Protein AF-A0A377CAT9-F1 (afdb_monomer_lite)

pLDDT: mean 72.56, std 25.74, range [23.56, 96.69]

Organism: Escherichia coli (NCBI:txid562)

Structure (mmCIF, N/CA/C/O backbone):
data_AF-A0A377CAT9-F1
#
_entry.id   AF-A0A377CAT9-F1
#
loop_
_atom_site.group_PDB
_atom_site.id
_atom_site.type_symbol
_atom_site.label_atom_id
_atom_site.label_alt_id
_atom_site.label_comp_id
_atom_site.label_asym_id
_atom_site.label_entity_id
_atom_site.label_seq_id
_atom_site.pdbx_PDB_ins_code
_atom_site.Cartn_x
_atom_site.Cartn_y
_atom_site.Cartn_z
_atom_site.occupancy
_atom_site.B_iso_or_equiv
_atom_site.auth_seq_id
_atom_site.auth_comp_id
_atom_site.auth_asym_id
_atom_site.auth_atom_id
_atom_site.pdbx_PDB_model_num
ATOM 1 N N . MET A 1 1 ? -10.302 -25.899 15.066 1.00 51.72 1 MET A N 1
ATOM 2 C CA . MET A 1 1 ? -10.196 -27.181 15.803 1.00 51.72 1 MET A CA 1
ATOM 3 C C . MET A 1 1 ? -9.240 -26.987 16.969 1.00 51.72 1 MET A C 1
ATOM 5 O O . MET A 1 1 ? -8.232 -26.316 16.781 1.00 51.72 1 MET A O 1
ATOM 9 N N . LYS A 1 2 ? -9.559 -27.500 18.160 1.00 57.03 2 LYS A N 1
ATOM 10 C CA . LYS A 1 2 ? -8.671 -27.422 19.328 1.00 57.03 2 LYS A CA 1
ATOM 11 C C . LYS A 1 2 ? -7.861 -28.719 19.405 1.00 57.03 2 LYS A C 1
ATOM 13 O O . LYS A 1 2 ? -8.464 -29.777 19.543 1.00 57.03 2 LYS A O 1
ATOM 18 N N . ILE A 1 3 ? -6.540 -28.640 19.261 1.00 70.81 3 ILE A N 1
ATOM 19 C CA . ILE A 1 3 ? -5.621 -29.787 19.379 1.00 70.81 3 ILE A CA 1
ATOM 20 C C . ILE A 1 3 ? -4.714 -29.491 20.569 1.00 70.81 3 ILE A C 1
ATOM 22 O O . ILE A 1 3 ? -4.138 -28.410 20.616 1.00 70.81 3 ILE A O 1
ATOM 26 N N . GLU A 1 4 ? -4.648 -30.400 21.544 1.00 76.62 4 GLU A N 1
ATOM 27 C CA . GLU A 1 4 ? -3.774 -30.274 22.730 1.00 76.62 4 GLU A CA 1
ATOM 28 C C . GLU A 1 4 ? -3.918 -28.952 23.507 1.00 76.62 4 GLU A C 1
ATOM 30 O O . GLU A 1 4 ? -2.964 -28.413 24.050 1.00 76.62 4 GLU A O 1
ATOM 35 N N . GLY A 1 5 ? -5.130 -28.398 23.581 1.00 74.62 5 GLY A N 1
ATOM 36 C CA . GLY A 1 5 ? -5.354 -27.149 24.314 1.00 74.62 5 GLY A CA 1
ATOM 37 C C . GLY A 1 5 ? -5.240 -25.882 23.465 1.00 74.62 5 GLY A C 1
ATOM 38 O O . GLY A 1 5 ? -5.776 -24.853 23.879 1.00 74.62 5 GLY A O 1
ATOM 39 N N . GLU A 1 6 ? -4.676 -25.957 22.258 1.00 50.25 6 GLU A N 1
ATOM 40 C CA . GLU A 1 6 ? -4.475 -24.798 21.389 1.00 50.25 6 GLU A CA 1
ATOM 41 C C . GLU A 1 6 ? -5.538 -24.674 20.296 1.00 50.25 6 GLU A C 1
ATOM 43 O O . GLU A 1 6 ? -5.906 -25.635 19.613 1.00 50.25 6 GLU A O 1
ATOM 48 N N . TRP A 1 7 ? -6.039 -23.453 20.121 1.00 65.00 7 TRP A N 1
ATOM 49 C CA . TRP A 1 7 ? -6.976 -23.120 19.057 1.00 65.00 7 TRP A CA 1
ATOM 50 C C . TRP A 1 7 ? -6.238 -22.990 17.726 1.00 65.00 7 TRP A C 1
ATOM 52 O O . TRP A 1 7 ? -5.450 -22.069 17.540 1.00 65.00 7 TRP A O 1
ATOM 62 N N . ARG A 1 8 ? -6.550 -23.873 16.772 1.00 51.50 8 ARG A N 1
ATOM 63 C CA . ARG A 1 8 ? -6.084 -23.764 15.385 1.00 51.50 8 ARG A CA 1
ATOM 64 C C . ARG A 1 8 ? -7.233 -23.326 14.480 1.00 51.50 8 ARG A C 1
ATOM 66 O O . ARG A 1 8 ? -8.283 -23.985 14.441 1.00 51.50 8 ARG A O 1
ATOM 73 N N . ALA A 1 9 ? -7.031 -22.227 13.760 1.00 56.44 9 ALA A N 1
ATOM 74 C CA . ALA A 1 9 ? -7.893 -21.770 12.675 1.00 56.44 9 ALA A CA 1
ATOM 75 C C . ALA A 1 9 ? -7.150 -21.950 11.344 1.00 56.44 9 ALA A C 1
ATOM 77 O O . ALA A 1 9 ? -5.961 -21.654 11.263 1.00 56.44 9 ALA A O 1
ATOM 78 N N . LEU A 1 10 ? -7.845 -22.446 10.320 1.00 45.12 10 LEU A N 1
ATOM 79 C CA . LEU A 1 10 ? -7.339 -22.505 8.951 1.00 45.12 10 LEU A CA 1
ATOM 80 C C . LEU A 1 10 ? -7.986 -21.351 8.181 1.00 45.12 10 LEU A C 1
ATOM 82 O O . LEU A 1 10 ? -9.211 -21.307 8.066 1.00 45.12 10 LEU A O 1
ATOM 86 N N . LEU A 1 11 ? -7.181 -20.406 7.698 1.00 53.22 11 LEU A N 1
ATOM 87 C CA . LEU A 1 11 ? -7.641 -19.373 6.776 1.00 53.22 11 LEU A CA 1
ATOM 88 C C . LEU A 1 11 ? -7.497 -19.925 5.356 1.00 53.22 11 LEU A C 1
ATOM 90 O O . LEU A 1 11 ? -6.383 -20.076 4.868 1.00 53.22 11 LEU A O 1
ATOM 94 N N . VAL A 1 12 ? -8.618 -20.254 4.717 1.00 46.88 12 VAL A N 1
ATOM 95 C CA . VAL A 1 12 ? -8.655 -20.647 3.303 1.00 46.88 12 VAL A CA 1
ATOM 96 C C . VAL A 1 12 ? -9.006 -19.397 2.506 1.00 46.88 12 VAL A C 1
ATOM 98 O O . VAL A 1 12 ? -10.125 -18.895 2.611 1.00 46.88 12 VAL A O 1
ATOM 101 N N . THR A 1 13 ? -8.042 -18.847 1.775 1.00 54.47 13 THR A N 1
ATOM 102 C CA . THR A 1 13 ? -8.283 -17.762 0.818 1.00 54.47 13 THR A CA 1
ATOM 103 C C . THR A 1 13 ? -8.513 -18.349 -0.568 1.00 54.47 13 THR A C 1
ATOM 105 O O . THR A 1 13 ? -7.970 -19.403 -0.893 1.00 54.47 13 THR A O 1
ATOM 108 N N . GLU A 1 14 ? -9.323 -17.668 -1.376 1.00 58.84 14 GLU A N 1
ATOM 109 C CA . GLU A 1 14 ? -9.390 -17.907 -2.821 1.00 58.84 14 GLU A CA 1
ATOM 110 C C . GLU A 1 14 ? -7.978 -17.847 -3.429 1.00 58.84 14 GLU A C 1
ATOM 112 O O . GLU A 1 14 ? -7.111 -17.136 -2.904 1.00 58.84 14 GLU A O 1
ATOM 117 N N . ASP A 1 15 ? -7.735 -18.635 -4.481 1.00 61.75 15 ASP A N 1
ATOM 118 C CA . ASP A 1 15 ? -6.426 -18.728 -5.126 1.00 61.75 15 ASP A CA 1
ATOM 119 C C . ASP A 1 15 ? -5.957 -17.332 -5.557 1.00 61.75 15 ASP A C 1
ATOM 121 O O . ASP A 1 15 ? -6.621 -16.640 -6.329 1.00 61.75 15 ASP A O 1
ATOM 125 N N . MET A 1 16 ? -4.805 -16.902 -5.043 1.00 73.38 16 MET A N 1
ATOM 126 C CA . MET A 1 16 ? -4.195 -15.607 -5.357 1.00 73.38 16 MET A CA 1
ATOM 127 C C . MET A 1 16 ? -3.481 -15.636 -6.716 1.00 73.38 16 MET A C 1
ATOM 129 O O . MET A 1 16 ? -2.450 -14.987 -6.906 1.00 73.38 16 MET A O 1
ATOM 133 N N . ALA A 1 17 ? -4.016 -16.397 -7.669 1.00 79.56 17 ALA A N 1
ATOM 134 C CA . ALA A 1 17 ? -3.437 -16.579 -8.984 1.00 79.56 17 ALA A CA 1
ATOM 135 C C . ALA A 1 17 ? -3.229 -15.224 -9.683 1.00 79.56 17 ALA A C 1
ATOM 137 O O . ALA A 1 17 ? -4.158 -14.432 -9.879 1.00 79.56 17 ALA A O 1
ATOM 138 N N . GLY A 1 18 ? -1.977 -14.961 -10.059 1.00 85.50 18 GLY A N 1
ATOM 139 C CA . GLY A 1 18 ? -1.565 -13.732 -10.741 1.00 85.50 18 GLY A CA 1
ATOM 140 C C . GLY A 1 18 ? -1.283 -12.537 -9.825 1.00 85.50 18 GLY A C 1
ATOM 141 O O . GLY A 1 18 ? -0.941 -11.469 -10.331 1.00 85.50 18 GLY A O 1
ATOM 142 N N . PHE A 1 19 ? -1.395 -12.680 -8.500 1.00 92.88 19 PHE A N 1
ATOM 143 C CA . PHE A 1 19 ? -0.893 -11.670 -7.569 1.00 92.88 19 PHE A CA 1
ATOM 144 C C . PHE A 1 19 ? 0.585 -11.907 -7.258 1.00 92.88 19 PHE A C 1
ATOM 146 O O . PHE A 1 19 ? 0.999 -13.018 -6.937 1.00 92.88 19 PHE A O 1
ATOM 153 N N . ILE A 1 20 ? 1.363 -10.830 -7.265 1.00 93.94 20 ILE A N 1
ATOM 154 C CA . ILE A 1 20 ? 2.737 -10.802 -6.754 1.00 93.94 20 ILE A CA 1
ATOM 155 C C . ILE A 1 20 ? 2.860 -9.726 -5.682 1.00 93.94 20 ILE A C 1
ATOM 157 O O . ILE A 1 20 ? 2.029 -8.813 -5.610 1.00 93.94 20 ILE A O 1
ATOM 161 N N . SER A 1 21 ? 3.882 -9.815 -4.831 1.00 93.81 21 SER A N 1
ATOM 162 C CA . SER A 1 21 ? 4.140 -8.722 -3.899 1.00 93.81 21 SER A CA 1
ATOM 163 C C . SER A 1 21 ? 4.492 -7.455 -4.687 1.00 93.81 21 SER A C 1
ATOM 165 O O . SER A 1 21 ? 5.130 -7.517 -5.740 1.00 93.81 21 SER A O 1
ATOM 167 N N . ILE A 1 22 ? 4.098 -6.280 -4.193 1.00 95.25 22 ILE A N 1
ATOM 168 C CA . ILE A 1 22 ? 4.451 -5.016 -4.857 1.00 95.25 22 ILE A CA 1
ATOM 169 C C . ILE A 1 22 ? 5.975 -4.819 -4.908 1.00 95.25 22 ILE A C 1
ATOM 171 O O . ILE A 1 22 ? 6.482 -4.165 -5.814 1.00 95.25 22 ILE A O 1
ATOM 175 N N . ALA A 1 23 ? 6.711 -5.408 -3.958 1.00 94.44 23 ALA A N 1
ATOM 176 C CA . ALA A 1 23 ? 8.167 -5.399 -3.965 1.00 94.44 23 ALA A CA 1
ATOM 177 C C . ALA A 1 23 ? 8.720 -6.168 -5.173 1.00 94.44 23 ALA A C 1
ATOM 179 O O . ALA A 1 23 ? 9.560 -5.634 -5.895 1.00 94.44 23 ALA A O 1
ATOM 180 N N . ASP A 1 24 ? 8.194 -7.367 -5.437 1.00 95.12 24 ASP A N 1
ATOM 181 C CA . ASP A 1 24 ? 8.568 -8.161 -6.611 1.00 95.12 24 ASP A CA 1
ATOM 182 C C . ASP A 1 24 ? 8.132 -7.476 -7.908 1.00 95.12 24 ASP A C 1
ATOM 184 O O . ASP A 1 24 ? 8.877 -7.478 -8.885 1.00 95.12 24 ASP A O 1
ATOM 188 N N . TRP A 1 25 ? 6.965 -6.821 -7.912 1.00 96.44 25 TRP A N 1
ATOM 189 C CA . TRP A 1 25 ? 6.507 -6.032 -9.056 1.00 96.44 25 TRP A CA 1
ATOM 190 C C . TRP A 1 25 ? 7.498 -4.912 -9.401 1.00 96.44 25 TRP A C 1
ATOM 192 O O . TRP A 1 25 ? 7.879 -4.765 -10.561 1.00 96.44 25 TRP A O 1
ATOM 202 N N . TYR A 1 26 ? 7.981 -4.159 -8.404 1.00 96.56 26 TYR A N 1
ATOM 203 C CA . TYR A 1 26 ? 9.004 -3.127 -8.619 1.00 96.56 26 TYR A CA 1
ATOM 204 C C . TYR A 1 26 ? 10.367 -3.714 -9.000 1.00 96.56 26 TYR A C 1
ATOM 206 O O . TYR A 1 26 ? 11.070 -3.116 -9.814 1.00 96.56 26 TYR A O 1
ATOM 214 N N . ALA A 1 27 ? 10.737 -4.883 -8.469 1.00 95.50 27 ALA A N 1
ATOM 215 C CA . ALA A 1 27 ? 11.954 -5.580 -8.878 1.00 95.50 27 ALA A CA 1
ATOM 216 C C . ALA A 1 27 ? 11.897 -5.988 -10.361 1.00 95.50 27 ALA A C 1
ATOM 218 O O . ALA A 1 27 ? 12.857 -5.774 -11.097 1.00 95.50 27 ALA A O 1
ATOM 219 N N . GLN A 1 28 ? 10.753 -6.500 -10.824 1.00 96.12 28 GLN A N 1
ATOM 220 C CA . GLN A 1 28 ? 10.518 -6.800 -12.237 1.00 96.12 28 GLN A CA 1
ATOM 221 C C . GLN A 1 28 ? 10.517 -5.527 -13.087 1.00 96.12 28 GLN A C 1
ATOM 223 O O . GLN A 1 28 ? 11.192 -5.496 -14.110 1.00 96.12 28 GLN A O 1
ATOM 228 N N . HIS A 1 29 ? 9.843 -4.463 -12.636 1.00 95.69 29 HIS A N 1
ATOM 229 C CA . HIS A 1 29 ? 9.806 -3.167 -13.321 1.00 95.69 29 HIS A CA 1
ATOM 230 C C . HIS A 1 29 ? 11.205 -2.555 -13.505 1.00 95.69 29 HIS A C 1
ATOM 232 O O . HIS A 1 29 ? 11.469 -1.909 -14.514 1.00 95.69 29 HIS A O 1
ATOM 238 N N . ALA A 1 30 ? 12.119 -2.768 -12.554 1.00 94.94 30 ALA A N 1
ATOM 239 C CA . ALA A 1 30 ? 13.498 -2.296 -12.657 1.00 94.94 30 ALA A CA 1
ATOM 240 C C . ALA A 1 30 ? 14.310 -3.026 -13.746 1.00 94.94 30 ALA A C 1
ATOM 242 O O . ALA A 1 30 ? 15.245 -2.447 -14.296 1.00 94.94 30 ALA A O 1
ATOM 243 N N . VAL A 1 31 ? 13.965 -4.281 -14.060 1.00 96.44 31 VAL A N 1
ATOM 244 C CA . VAL A 1 31 ? 14.635 -5.101 -15.087 1.00 96.44 31 VAL A CA 1
ATOM 245 C C . VAL A 1 31 ? 13.953 -4.957 -16.449 1.00 96.44 31 VAL A C 1
ATOM 247 O O . VAL A 1 31 ? 14.619 -4.799 -17.469 1.00 96.44 31 VAL A O 1
ATOM 250 N N . SER A 1 32 ? 12.622 -5.007 -16.467 1.00 95.69 32 SER A N 1
ATOM 251 C CA . SER A 1 32 ? 11.770 -4.852 -17.643 1.00 95.69 32 SER A CA 1
ATOM 252 C C . SER A 1 32 ? 10.649 -3.863 -17.305 1.00 95.69 32 SER A C 1
ATOM 254 O O . SER A 1 32 ? 9.657 -4.238 -16.673 1.00 95.69 32 SER A O 1
ATOM 256 N N . PRO A 1 33 ? 10.812 -2.578 -17.667 1.00 94.44 33 PRO A N 1
ATOM 257 C CA . PRO A 1 33 ? 9.847 -1.551 -17.305 1.00 94.44 33 PRO A CA 1
ATOM 258 C C . PRO A 1 33 ? 8.464 -1.801 -17.909 1.00 94.44 33 PRO A C 1
ATOM 260 O O . PRO A 1 33 ? 8.270 -1.753 -19.122 1.00 94.44 33 PRO A O 1
ATOM 263 N N . TYR A 1 34 ? 7.481 -2.017 -17.036 1.00 95.31 34 TYR A N 1
ATOM 264 C CA . TYR A 1 34 ? 6.062 -1.875 -17.367 1.00 95.31 34 TYR A CA 1
ATOM 265 C C . TYR A 1 34 ? 5.740 -0.464 -17.878 1.00 95.31 34 TYR A C 1
ATOM 267 O O . TYR A 1 34 ? 6.389 0.507 -17.489 1.00 95.31 34 TYR A O 1
ATOM 275 N N . SER A 1 35 ? 4.697 -0.343 -18.701 1.00 96.31 35 SER A N 1
ATOM 276 C CA . SER A 1 35 ? 4.243 0.962 -19.184 1.00 96.31 35 SER A CA 1
ATOM 277 C C . SER A 1 35 ? 3.711 1.839 -18.046 1.00 96.31 35 SER A C 1
ATOM 279 O O . SER A 1 35 ? 3.294 1.347 -16.987 1.00 96.31 35 SER A O 1
ATOM 281 N N . ASP A 1 36 ? 3.695 3.153 -18.268 1.00 95.00 36 ASP A N 1
ATOM 282 C CA . ASP A 1 36 ? 3.177 4.094 -17.278 1.00 95.00 36 ASP A CA 1
ATOM 283 C C . ASP A 1 36 ? 1.695 3.846 -16.981 1.00 95.00 36 ASP A C 1
ATOM 285 O O . ASP A 1 36 ? 1.281 3.953 -15.831 1.00 95.00 36 ASP A O 1
ATOM 289 N N . GLU A 1 37 ? 0.897 3.428 -17.962 1.00 95.44 37 GLU A N 1
ATOM 290 C CA . GLU A 1 37 ? -0.520 3.105 -17.777 1.00 95.44 37 GLU A CA 1
ATOM 291 C C . GLU A 1 37 ? -0.707 1.939 -16.800 1.00 95.44 37 GLU A C 1
ATOM 293 O O . GLU A 1 37 ? -1.538 2.022 -15.892 1.00 95.44 37 GLU A O 1
ATOM 298 N N . VAL A 1 38 ? 0.097 0.878 -16.940 1.00 96.44 38 VAL A N 1
ATOM 299 C CA . VAL A 1 38 ? 0.071 -0.286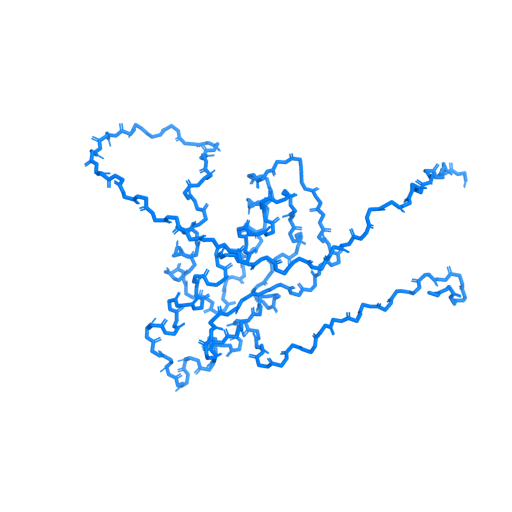 -16.039 1.00 96.44 38 VAL A CA 1
ATOM 300 C C . VAL A 1 38 ? 0.481 0.127 -14.628 1.00 96.44 38 VAL A C 1
ATOM 302 O O . VAL A 1 38 ? -0.196 -0.216 -13.654 1.00 96.44 38 VAL A O 1
ATOM 305 N N . ARG A 1 39 ? 1.545 0.928 -14.505 1.00 96.19 39 ARG A N 1
ATOM 306 C CA . ARG A 1 39 ? 2.000 1.466 -13.218 1.00 96.19 39 ARG A CA 1
ATOM 307 C C . ARG A 1 39 ? 0.922 2.327 -12.557 1.00 96.19 39 ARG A C 1
ATOM 309 O O . ARG A 1 39 ? 0.614 2.133 -11.385 1.00 96.19 39 ARG A O 1
ATOM 316 N N . GLN A 1 40 ? 0.288 3.229 -13.301 1.00 95.00 40 GLN A N 1
ATOM 317 C CA . GLN A 1 40 ? -0.780 4.095 -12.793 1.00 95.00 40 GLN A CA 1
ATOM 318 C C . GLN A 1 40 ? -2.024 3.305 -12.371 1.00 95.00 40 GLN A C 1
ATOM 320 O O . GLN A 1 40 ? -2.617 3.583 -11.323 1.00 95.00 40 GLN A O 1
ATOM 325 N N . ALA A 1 41 ? -2.411 2.290 -13.147 1.00 95.62 41 ALA A N 1
ATOM 326 C CA . ALA A 1 41 ? -3.512 1.400 -12.801 1.00 95.62 41 ALA A CA 1
ATOM 327 C C . ALA A 1 41 ? -3.225 0.636 -11.497 1.00 95.62 41 ALA A C 1
ATOM 329 O O . ALA A 1 41 ? -4.087 0.582 -10.616 1.00 95.62 41 ALA A O 1
ATOM 330 N N . MET A 1 42 ? -1.998 0.135 -11.333 1.00 96.69 42 MET A N 1
ATOM 331 C CA . MET A 1 42 ? -1.532 -0.519 -10.108 1.00 96.69 42 MET A CA 1
ATOM 332 C C . MET A 1 42 ? -1.601 0.421 -8.896 1.00 96.69 42 MET A C 1
ATOM 334 O O . MET A 1 42 ? -2.224 0.079 -7.888 1.00 96.69 42 MET A O 1
ATOM 338 N N . LEU A 1 43 ? -1.057 1.640 -8.997 1.00 96.06 43 LEU A N 1
ATOM 339 C CA . LEU A 1 43 ? -1.086 2.616 -7.898 1.00 96.06 43 LEU A CA 1
ATOM 340 C C . LEU A 1 43 ? -2.520 2.985 -7.500 1.00 96.06 43 LEU A C 1
ATOM 342 O O . LEU A 1 43 ? -2.845 3.089 -6.311 1.00 96.06 43 LEU A O 1
ATOM 346 N N . LYS A 1 44 ? -3.413 3.129 -8.484 1.00 94.69 44 LYS A N 1
ATOM 347 C CA . LYS A 1 44 ? -4.840 3.357 -8.240 1.00 94.69 44 LYS A CA 1
ATOM 348 C C . LYS A 1 44 ? -5.479 2.175 -7.510 1.00 94.69 44 LYS A C 1
ATOM 350 O O . LYS A 1 44 ? -6.237 2.404 -6.567 1.00 94.69 44 LYS A O 1
ATOM 355 N N . ALA A 1 45 ? -5.174 0.939 -7.901 1.00 95.19 45 ALA A N 1
ATOM 356 C CA . ALA A 1 45 ? -5.679 -0.260 -7.236 1.00 95.19 45 ALA A CA 1
ATOM 357 C C . ALA A 1 45 ? -5.218 -0.330 -5.769 1.00 95.19 45 ALA A C 1
ATOM 359 O O . ALA A 1 45 ? -6.047 -0.515 -4.875 1.00 95.19 45 ALA A O 1
ATOM 360 N N . VAL A 1 46 ? -3.934 -0.068 -5.495 1.00 95.56 46 VAL A N 1
ATOM 361 C CA . VAL A 1 46 ? -3.378 -0.002 -4.128 1.00 95.56 46 VAL A CA 1
ATOM 362 C C . VAL A 1 46 ? -4.095 1.060 -3.296 1.00 95.56 46 VAL A C 1
ATOM 364 O O . VAL A 1 46 ? -4.526 0.799 -2.168 1.00 95.56 46 VAL A O 1
ATOM 367 N N . ALA A 1 47 ? -4.296 2.255 -3.854 1.00 94.00 47 ALA A N 1
ATOM 368 C CA . ALA A 1 47 ? -5.022 3.312 -3.165 1.00 94.00 47 ALA A CA 1
ATOM 369 C C . ALA A 1 47 ? -6.477 2.920 -2.858 1.00 94.00 47 ALA A C 1
ATOM 371 O O . ALA A 1 47 ? -6.987 3.208 -1.773 1.00 94.00 47 ALA A O 1
ATOM 372 N N . LEU A 1 48 ? -7.158 2.239 -3.780 1.00 92.75 48 LEU A N 1
ATOM 373 C CA . LEU A 1 48 ? -8.518 1.745 -3.562 1.00 92.75 48 LEU A CA 1
ATOM 374 C C . LEU A 1 48 ? -8.571 0.660 -2.479 1.00 92.75 48 LEU A C 1
ATOM 376 O O . LEU A 1 48 ? -9.491 0.685 -1.655 1.00 92.75 48 LEU A O 1
ATOM 380 N N . ALA A 1 49 ? -7.577 -0.227 -2.414 1.00 92.94 49 ALA A N 1
ATOM 381 C CA . ALA A 1 49 ? -7.470 -1.240 -1.369 1.00 92.94 49 ALA A CA 1
ATOM 382 C C . ALA A 1 49 ? -7.361 -0.596 0.025 1.00 92.94 49 ALA A C 1
ATOM 384 O O . ALA A 1 49 ? -8.150 -0.916 0.922 1.00 92.94 49 ALA A O 1
ATOM 385 N N . PHE A 1 50 ? -6.468 0.388 0.196 1.00 93.00 50 PHE A N 1
ATOM 386 C CA . PHE A 1 50 ? -6.387 1.171 1.435 1.00 93.00 50 PHE A CA 1
ATOM 387 C C . PHE A 1 50 ? -7.706 1.886 1.738 1.00 93.00 50 PHE A C 1
ATOM 389 O O . PHE A 1 50 ? -8.214 1.823 2.860 1.00 93.00 50 PHE A O 1
ATOM 396 N N . LYS A 1 51 ? -8.321 2.519 0.729 1.00 91.44 51 LYS A N 1
ATOM 397 C CA . LYS A 1 51 ? -9.590 3.241 0.891 1.00 91.44 51 LYS A CA 1
ATOM 398 C C . LYS A 1 51 ? -10.691 2.320 1.418 1.00 91.44 51 LYS A C 1
ATOM 400 O O . LYS A 1 51 ? -11.449 2.758 2.286 1.00 91.44 51 LYS A O 1
ATOM 405 N N . LYS A 1 52 ? -10.769 1.083 0.909 1.00 89.38 52 LYS A N 1
ATOM 406 C CA . LYS A 1 52 ? -11.736 0.048 1.311 1.00 89.38 52 LYS A CA 1
ATOM 407 C C . LYS A 1 52 ? -11.485 -0.445 2.737 1.00 89.38 52 LYS A C 1
ATOM 409 O O . LYS A 1 52 ? -12.432 -0.583 3.500 1.00 89.38 52 LYS A O 1
ATOM 414 N N . MET A 1 53 ? -10.231 -0.667 3.129 1.00 90.75 53 MET A N 1
ATOM 415 C CA . MET A 1 53 ? -9.913 -1.081 4.501 1.00 90.75 53 MET A CA 1
ATOM 416 C C . MET A 1 53 ? -10.220 0.033 5.512 1.00 90.75 53 MET A C 1
ATOM 418 O O . MET A 1 53 ? -10.891 -0.183 6.524 1.00 90.75 53 MET A O 1
ATOM 422 N N . HIS A 1 54 ? -9.779 1.256 5.220 1.00 91.88 54 HIS A N 1
ATOM 423 C CA . HIS A 1 54 ? -9.932 2.385 6.132 1.00 91.88 54 HIS A CA 1
ATOM 424 C C . HIS A 1 54 ? -11.369 2.922 6.189 1.00 91.88 54 HIS A C 1
ATOM 426 O O . HIS A 1 54 ? -11.724 3.555 7.181 1.00 91.88 54 HIS A O 1
ATOM 432 N N . SER A 1 55 ? -12.223 2.672 5.185 1.00 90.00 55 SER A N 1
ATOM 433 C CA . SER A 1 55 ? -13.632 3.113 5.211 1.00 90.00 55 SER A CA 1
ATOM 434 C C . SER A 1 55 ? -14.452 2.460 6.321 1.00 90.00 55 SER A C 1
ATOM 436 O O . SER A 1 55 ? -15.397 3.072 6.807 1.00 90.00 55 SER A O 1
ATOM 438 N N . ILE A 1 56 ? -14.056 1.269 6.774 1.00 90.81 56 ILE A N 1
ATOM 439 C CA . ILE A 1 56 ? -14.680 0.556 7.898 1.00 90.81 56 ILE A CA 1
ATOM 440 C C . ILE A 1 56 ? -13.920 0.761 9.223 1.00 90.81 56 ILE A C 1
ATOM 442 O O . ILE A 1 56 ? -14.064 -0.021 10.168 1.00 90.81 56 ILE A O 1
ATOM 446 N N . ASN A 1 57 ? -13.094 1.813 9.292 1.00 90.19 57 ASN A N 1
ATOM 447 C CA . ASN A 1 57 ? -12.183 2.135 10.393 1.00 90.19 57 ASN A CA 1
ATOM 448 C C . ASN A 1 57 ? -11.224 0.989 10.747 1.00 90.19 57 ASN A C 1
ATOM 450 O O . ASN A 1 57 ? -10.787 0.890 11.890 1.00 90.19 57 ASN A O 1
ATOM 454 N N . ARG A 1 58 ? -10.904 0.090 9.815 1.00 90.88 58 ARG A N 1
ATOM 455 C CA . ARG A 1 58 ? -9.975 -1.011 10.075 1.00 90.88 58 ARG A CA 1
ATOM 456 C C . ARG A 1 58 ? -8.566 -0.578 9.709 1.00 90.88 58 ARG A C 1
ATOM 458 O O . ARG A 1 58 ? -8.373 0.010 8.658 1.00 90.88 58 ARG A O 1
ATOM 465 N N . GLN A 1 59 ? -7.609 -0.848 10.586 1.00 91.88 59 GLN A N 1
ATOM 466 C CA . GLN A 1 59 ? -6.184 -0.693 10.310 1.00 91.88 59 GLN A CA 1
ATOM 467 C C . GLN A 1 59 ? -5.557 -2.058 10.045 1.00 91.88 59 GLN A C 1
ATOM 469 O O . GLN A 1 59 ? -6.012 -3.069 10.595 1.00 91.88 59 GLN A O 1
ATOM 474 N N . HIS A 1 60 ? -4.490 -2.091 9.261 1.00 90.38 60 HIS A N 1
ATOM 475 C CA . HIS A 1 60 ? -3.701 -3.300 9.053 1.00 90.38 60 HIS A CA 1
ATOM 476 C C . HIS A 1 60 ? -2.881 -3.645 10.303 1.00 90.38 60 HIS A C 1
ATOM 478 O O . HIS A 1 60 ? -2.780 -4.807 10.679 1.00 90.38 60 HIS A O 1
ATOM 484 N N . GLY A 1 61 ? -2.316 -2.637 10.979 1.00 85.38 61 GLY A N 1
ATOM 485 C CA . GLY A 1 61 ? -1.572 -2.795 12.238 1.00 85.38 61 GLY A CA 1
ATOM 486 C C . GLY A 1 61 ? -0.116 -3.256 12.100 1.00 85.38 61 GLY A C 1
ATOM 487 O O . GLY A 1 61 ? 0.650 -3.102 13.053 1.00 85.38 61 GLY A O 1
ATOM 488 N N . CYS A 1 62 ? 0.267 -3.776 10.934 1.00 85.56 62 CYS A N 1
ATOM 489 C CA . CYS A 1 62 ? 1.638 -4.149 10.580 1.00 85.56 62 CYS A CA 1
ATOM 490 C C . CYS A 1 62 ? 1.888 -3.895 9.087 1.00 85.56 62 CYS A C 1
ATOM 492 O O . CYS A 1 62 ? 2.321 -4.776 8.352 1.00 85.56 62 CYS A O 1
ATOM 494 N N . CYS A 1 63 ? 1.518 -2.705 8.612 1.00 81.81 63 CYS A N 1
ATOM 495 C CA . CYS A 1 63 ? 1.530 -2.420 7.182 1.00 81.81 63 CYS A CA 1
ATOM 496 C C . CYS A 1 63 ? 2.971 -2.238 6.681 1.00 81.81 63 CYS A C 1
ATOM 498 O O . CYS A 1 63 ? 3.605 -1.219 6.958 1.00 81.81 63 CYS A O 1
ATOM 500 N N . TYR A 1 64 ? 3.472 -3.231 5.947 1.00 86.62 64 TYR A N 1
ATOM 501 C CA . TYR A 1 64 ? 4.763 -3.190 5.262 1.00 86.62 64 TYR A CA 1
ATOM 502 C C . TYR A 1 64 ? 4.580 -3.454 3.777 1.00 86.62 64 TYR A C 1
ATOM 504 O O . TYR A 1 64 ? 3.634 -4.126 3.371 1.00 86.62 64 TYR A O 1
ATOM 512 N N . VAL A 1 65 ? 5.531 -2.975 2.980 1.00 86.25 65 VAL A N 1
ATOM 513 C CA . VAL A 1 65 ? 5.510 -3.089 1.517 1.00 86.25 65 VAL A CA 1
ATOM 514 C C . VAL A 1 65 ? 5.328 -4.540 1.061 1.00 86.25 65 VAL A C 1
ATOM 516 O O . VAL A 1 65 ? 4.474 -4.812 0.228 1.00 86.25 65 VAL A O 1
ATOM 519 N N . ARG A 1 66 ? 6.013 -5.500 1.697 1.00 85.50 66 ARG A N 1
ATOM 520 C CA . ARG A 1 66 ? 5.871 -6.944 1.410 1.00 85.50 66 ARG A CA 1
ATOM 521 C C . ARG A 1 66 ? 4.477 -7.539 1.642 1.00 85.50 66 ARG A C 1
ATOM 523 O O . ARG A 1 66 ? 4.209 -8.640 1.179 1.00 85.50 66 ARG A O 1
ATOM 530 N N . HIS A 1 67 ? 3.614 -6.860 2.396 1.00 89.62 67 HIS A N 1
ATOM 531 C CA . HIS A 1 67 ? 2.245 -7.315 2.646 1.00 89.62 67 HIS A CA 1
ATOM 532 C C . HIS A 1 67 ? 1.258 -6.766 1.616 1.00 89.62 67 HIS A C 1
ATOM 534 O O . HIS A 1 67 ? 0.089 -7.133 1.654 1.00 89.62 67 HIS A O 1
ATOM 540 N N . ILE A 1 68 ? 1.705 -5.910 0.695 1.00 92.25 68 ILE A N 1
ATOM 541 C CA . ILE A 1 68 ? 0.889 -5.388 -0.396 1.00 92.25 68 ILE A CA 1
ATOM 542 C C . ILE A 1 68 ? 1.084 -6.290 -1.604 1.00 92.25 68 ILE A C 1
ATOM 544 O O . ILE A 1 68 ? 2.207 -6.474 -2.073 1.00 92.25 68 ILE A O 1
ATOM 548 N N . TYR A 1 69 ? -0.020 -6.822 -2.108 1.00 94.25 69 TYR A N 1
ATOM 549 C CA . TYR A 1 69 ? -0.042 -7.681 -3.281 1.00 94.25 69 TYR A CA 1
ATOM 550 C C . TYR A 1 69 ? -0.803 -6.994 -4.395 1.00 94.25 69 TYR A C 1
ATOM 552 O O . TYR A 1 69 ? -1.835 -6.364 -4.151 1.00 94.25 69 TYR A O 1
ATOM 560 N N . VAL A 1 70 ? -0.280 -7.118 -5.607 1.00 95.75 70 VAL A N 1
ATOM 561 C CA . VAL A 1 70 ? -0.814 -6.486 -6.807 1.00 95.75 70 VAL A CA 1
ATOM 562 C C . VAL A 1 70 ? -0.941 -7.512 -7.922 1.00 95.75 70 VAL A C 1
ATOM 564 O O . VAL A 1 70 ? -0.096 -8.393 -8.075 1.00 95.75 70 VAL A O 1
ATOM 567 N N . LYS A 1 71 ? -1.994 -7.366 -8.715 1.00 95.06 71 LYS A N 1
ATOM 568 C CA . LYS A 1 71 ? -2.185 -8.041 -9.993 1.00 95.06 71 LYS A CA 1
ATOM 569 C C . LYS A 1 71 ? -2.342 -6.955 -11.039 1.00 95.06 71 LYS A C 1
ATOM 571 O O . LYS A 1 71 ? -3.150 -6.048 -10.859 1.00 95.06 71 LYS A O 1
ATOM 576 N N . THR A 1 72 ? -1.530 -7.007 -12.088 1.00 95.31 72 THR A N 1
ATOM 577 C CA . THR A 1 72 ? -1.503 -5.959 -13.127 1.00 95.31 72 THR A CA 1
ATOM 578 C C . THR A 1 72 ? -1.848 -6.472 -14.520 1.00 95.31 72 THR A C 1
ATOM 580 O O . THR A 1 72 ? -2.064 -5.674 -15.427 1.00 95.31 72 THR A O 1
ATOM 583 N N . GLU A 1 73 ? -1.978 -7.790 -14.679 1.00 90.19 73 GLU A N 1
ATOM 584 C CA . GLU A 1 73 ? -2.491 -8.408 -15.896 1.00 90.19 73 GLU A CA 1
ATOM 585 C C . GLU A 1 73 ? -4.010 -8.225 -15.991 1.00 90.19 73 GLU A C 1
ATOM 587 O O . GLU A 1 73 ? -4.764 -8.638 -15.105 1.00 90.19 73 GLU A O 1
ATOM 592 N N . GLY A 1 74 ? -4.467 -7.610 -17.083 1.00 89.31 74 GLY A N 1
ATOM 593 C CA . GLY A 1 74 ? -5.875 -7.278 -17.275 1.00 89.31 74 GLY A CA 1
ATOM 594 C C . GLY A 1 74 ? -6.314 -6.123 -16.374 1.00 89.31 74 GLY A C 1
ATOM 595 O O . GLY A 1 74 ? -5.796 -5.012 -16.478 1.00 89.31 74 GLY A O 1
ATOM 596 N N . ASN A 1 75 ? -7.298 -6.369 -15.508 1.00 89.81 75 ASN A N 1
ATOM 597 C CA . ASN A 1 75 ? -7.770 -5.359 -14.565 1.00 89.81 75 ASN A CA 1
ATOM 598 C C . ASN A 1 75 ? -6.841 -5.301 -13.353 1.00 89.81 75 ASN A C 1
ATOM 600 O O . ASN A 1 75 ? -6.662 -6.297 -12.659 1.00 89.81 75 ASN A O 1
ATOM 604 N N . ALA A 1 76 ? -6.278 -4.120 -13.088 1.00 94.69 76 ALA A N 1
ATOM 605 C CA . ALA A 1 76 ? -5.385 -3.943 -11.955 1.00 94.69 76 ALA A CA 1
ATOM 606 C C . ALA A 1 76 ? -6.133 -4.097 -10.622 1.00 94.69 76 ALA A C 1
ATOM 608 O O . ALA A 1 76 ? -7.110 -3.392 -10.348 1.00 94.69 76 ALA A O 1
ATOM 609 N N . GLU A 1 77 ? -5.626 -4.978 -9.768 1.00 94.69 77 GLU A N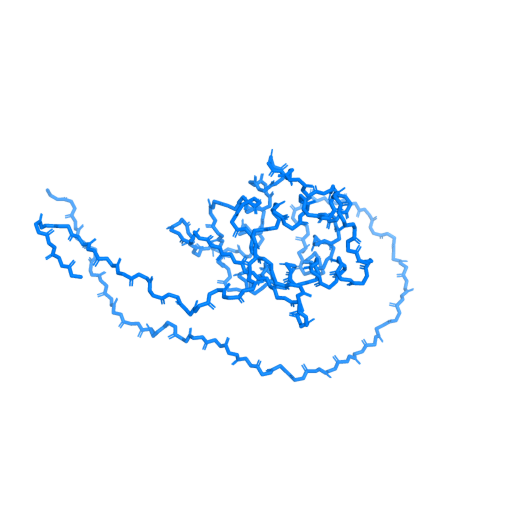 1
ATOM 610 C CA . GLU A 1 77 ? -6.175 -5.283 -8.452 1.00 94.69 77 GLU A CA 1
ATOM 611 C C . GLU A 1 77 ? -5.076 -5.215 -7.393 1.00 94.69 77 GLU A C 1
ATOM 613 O O . GLU A 1 77 ? -3.900 -5.459 -7.669 1.00 94.69 77 GLU A O 1
ATOM 618 N N . ALA A 1 78 ? -5.457 -4.879 -6.160 1.00 94.44 78 ALA A N 1
ATOM 619 C CA . ALA A 1 78 ? -4.533 -4.869 -5.038 1.00 94.44 78 ALA A CA 1
ATOM 620 C C . ALA A 1 78 ? -5.214 -5.309 -3.743 1.00 94.44 78 ALA A C 1
ATOM 622 O O . ALA A 1 78 ? -6.402 -5.059 -3.517 1.00 94.44 78 ALA A O 1
ATOM 623 N N . GLY A 1 79 ? -4.428 -5.921 -2.868 1.00 91.56 79 GLY A N 1
ATOM 624 C CA . GLY A 1 79 ? -4.874 -6.418 -1.577 1.00 91.56 79 GLY A CA 1
ATOM 625 C C . GLY A 1 79 ? -3.746 -6.455 -0.557 1.00 91.56 79 GLY A C 1
ATOM 626 O O . GLY A 1 79 ? -2.594 -6.139 -0.857 1.00 91.56 79 GLY A O 1
ATOM 627 N N . PHE A 1 80 ? -4.106 -6.843 0.663 1.00 90.50 80 PHE A N 1
ATOM 628 C CA . PHE A 1 80 ? -3.163 -6.989 1.764 1.00 90.50 80 PHE A CA 1
ATOM 629 C C . PHE A 1 80 ? -3.168 -8.423 2.268 1.00 90.50 80 PHE A C 1
ATOM 631 O O . PHE A 1 80 ? -4.239 -8.992 2.490 1.00 90.50 80 PHE A O 1
ATOM 638 N N . LEU A 1 81 ? -1.979 -8.968 2.490 1.00 86.75 81 LEU A N 1
ATOM 639 C CA . LEU A 1 81 ? -1.788 -10.174 3.282 1.00 86.75 81 LEU A CA 1
ATOM 640 C C . LEU A 1 81 ? -1.467 -9.827 4.731 1.00 86.75 81 LEU A C 1
ATOM 642 O O . LEU A 1 81 ? -1.233 -8.676 5.072 1.00 86.75 81 LEU A O 1
ATOM 646 N N . ASP A 1 82 ? -1.448 -10.854 5.575 1.00 83.50 82 ASP A N 1
ATOM 647 C CA . ASP A 1 82 ? -1.093 -10.747 6.989 1.00 83.50 82 ASP A CA 1
ATOM 648 C C . ASP A 1 82 ? -1.969 -9.761 7.785 1.00 83.50 82 ASP A C 1
ATOM 650 O O . ASP A 1 82 ? -1.567 -8.692 8.248 1.00 83.50 82 ASP A O 1
ATOM 654 N N . LEU A 1 83 ? -3.226 -10.158 7.976 1.00 84.19 83 LEU A N 1
ATOM 655 C CA . LEU A 1 83 ? -4.188 -9.401 8.772 1.00 84.19 83 LEU A CA 1
ATOM 656 C C . LEU A 1 83 ? -4.208 -9.826 10.247 1.00 84.19 83 LEU A C 1
ATOM 658 O O . LEU A 1 83 ? -5.148 -9.468 10.958 1.00 84.19 83 LEU A O 1
ATOM 662 N N . GLU A 1 84 ? -3.191 -10.546 10.734 1.00 82.88 84 GLU A N 1
ATOM 663 C CA . GLU A 1 84 ? -3.150 -11.065 12.110 1.00 82.88 84 GLU A CA 1
ATOM 664 C C . GLU A 1 84 ? -3.243 -9.928 13.149 1.00 82.88 84 GLU A C 1
ATOM 666 O O . GLU A 1 84 ? -3.943 -10.035 14.155 1.00 82.88 84 GLU A O 1
ATOM 671 N N . LYS A 1 85 ? -2.595 -8.785 12.864 1.00 86.50 85 LYS A N 1
ATOM 672 C CA . LYS A 1 85 ? -2.589 -7.582 13.724 1.00 86.50 85 LYS A CA 1
ATOM 673 C C . LYS A 1 85 ? -3.671 -6.574 13.343 1.00 86.50 85 LYS A C 1
ATOM 675 O O . LYS A 1 85 ? -3.751 -5.487 13.939 1.00 86.50 85 LYS A O 1
ATOM 680 N N . SER A 1 86 ? -4.501 -6.918 12.357 1.00 89.62 86 SER A N 1
ATOM 681 C CA . SER A 1 86 ? -5.531 -6.034 11.840 1.00 89.62 86 SER A CA 1
ATOM 682 C C . SER A 1 86 ? -6.669 -5.898 12.839 1.00 89.62 86 SER A C 1
ATOM 684 O O . SER A 1 86 ? -7.271 -6.874 13.282 1.00 89.62 86 SER A O 1
ATOM 686 N N . ARG A 1 87 ? -7.011 -4.654 13.167 1.00 91.12 87 ARG A N 1
ATOM 687 C CA . ARG A 1 87 ? -8.024 -4.326 14.176 1.00 91.12 87 ARG A CA 1
ATOM 688 C C . ARG A 1 87 ? -8.816 -3.096 13.776 1.00 91.12 87 ARG A C 1
ATOM 690 O O . ARG A 1 87 ? -8.389 -2.310 12.933 1.00 91.12 87 ARG A O 1
ATOM 697 N N . ARG A 1 88 ? -9.976 -2.905 14.398 1.00 92.25 88 ARG A N 1
ATOM 698 C CA . ARG A 1 88 ? -10.746 -1.668 14.243 1.00 92.25 88 ARG A CA 1
ATOM 699 C C . ARG A 1 88 ? -10.104 -0.558 15.075 1.00 92.25 88 ARG A C 1
ATOM 701 O O . ARG A 1 88 ? -9.775 -0.759 16.240 1.00 92.25 88 ARG A O 1
ATOM 708 N N . ALA A 1 89 ? -9.937 0.605 14.469 1.00 90.25 89 ALA A N 1
ATOM 709 C CA . ALA A 1 89 ? -9.618 1.855 15.130 1.00 90.25 89 ALA A CA 1
ATOM 710 C C . ALA A 1 89 ? -10.912 2.607 15.474 1.00 90.25 89 ALA A C 1
ATOM 712 O O . ALA A 1 89 ? -11.948 2.427 14.834 1.00 90.25 89 ALA A O 1
ATOM 713 N N . LEU A 1 90 ? -10.839 3.503 16.461 1.00 87.81 90 LEU A N 1
ATOM 714 C CA . LEU A 1 90 ? -11.968 4.368 16.825 1.00 87.81 90 LEU A CA 1
ATOM 715 C C . LEU A 1 90 ? -12.320 5.362 15.713 1.00 87.81 90 LEU A C 1
ATOM 717 O O . LEU A 1 90 ? -13.481 5.717 15.538 1.00 87.81 90 LEU A O 1
ATOM 721 N N . ARG A 1 91 ? -11.310 5.821 14.965 1.00 87.75 91 ARG A N 1
ATOM 722 C CA . ARG A 1 91 ? -11.462 6.806 13.895 1.00 87.75 91 ARG A CA 1
ATOM 723 C C . ARG A 1 91 ? -10.650 6.413 12.669 1.00 87.75 91 ARG A C 1
ATOM 725 O O . ARG A 1 91 ? -9.539 5.891 12.794 1.00 87.75 91 ARG A O 1
ATOM 732 N N . ARG A 1 92 ? -11.178 6.750 11.494 1.00 87.44 92 ARG A N 1
ATOM 733 C CA . ARG A 1 92 ? -10.540 6.516 10.194 1.00 87.44 92 ARG A CA 1
ATOM 734 C C . ARG A 1 92 ? -9.153 7.150 10.081 1.00 87.44 92 ARG A C 1
ATOM 736 O O . ARG A 1 92 ? -8.222 6.493 9.629 1.00 87.44 92 ARG A O 1
ATOM 743 N N . ASP A 1 93 ? -8.994 8.394 10.528 1.00 86.81 93 ASP A N 1
ATOM 744 C CA . ASP A 1 93 ? -7.718 9.118 10.466 1.00 86.81 93 ASP A CA 1
ATOM 745 C C . ASP A 1 93 ? -6.627 8.441 11.304 1.00 86.81 93 ASP A C 1
ATOM 747 O O . ASP A 1 93 ? -5.464 8.414 10.909 1.00 86.81 93 ASP A O 1
ATOM 751 N N . LYS A 1 94 ? -6.993 7.832 12.437 1.00 88.25 94 LYS A N 1
ATOM 752 C CA . LYS A 1 94 ? -6.046 7.072 13.259 1.00 88.25 94 LYS A CA 1
ATOM 753 C C . LYS A 1 94 ? -5.604 5.780 12.578 1.00 88.25 94 LYS A C 1
ATOM 755 O O . LYS A 1 94 ? -4.420 5.470 12.657 1.00 88.25 94 LYS A O 1
ATOM 760 N N . ALA A 1 95 ? -6.509 5.077 11.893 1.00 89.38 95 ALA A N 1
ATOM 761 C CA . ALA A 1 95 ? -6.153 3.893 11.111 1.00 89.38 95 ALA A CA 1
ATOM 762 C C . ALA A 1 95 ? -5.164 4.241 9.987 1.00 89.38 95 ALA A C 1
ATOM 764 O O . ALA A 1 95 ? -4.077 3.669 9.933 1.00 89.38 95 ALA A O 1
ATOM 765 N N . ILE A 1 96 ? -5.496 5.256 9.181 1.00 89.81 96 ILE A N 1
ATOM 766 C CA . ILE A 1 96 ? -4.658 5.746 8.073 1.00 89.81 96 ILE A CA 1
ATOM 767 C C . ILE A 1 96 ? -3.271 6.150 8.577 1.00 89.81 96 ILE A C 1
ATOM 769 O O . ILE A 1 96 ? -2.256 5.636 8.114 1.00 89.81 96 ILE A O 1
ATOM 773 N N . ASN A 1 97 ? -3.223 7.040 9.573 1.00 90.00 97 ASN A N 1
ATOM 774 C CA . ASN A 1 97 ? -1.964 7.564 10.095 1.00 90.00 97 ASN A CA 1
ATOM 775 C C . ASN A 1 97 ? -1.102 6.485 10.755 1.00 90.00 97 ASN A C 1
ATOM 777 O O . ASN A 1 97 ? 0.114 6.648 10.838 1.00 90.00 97 ASN A O 1
ATOM 781 N N . HIS A 1 98 ? -1.706 5.435 11.314 1.00 89.81 98 HIS A N 1
ATOM 782 C CA . HIS A 1 98 ? -0.955 4.329 11.894 1.00 89.81 98 HIS A CA 1
ATOM 783 C C . HIS A 1 98 ? -0.274 3.508 10.802 1.00 89.81 98 HIS A C 1
ATOM 785 O O . HIS A 1 98 ? 0.946 3.360 10.843 1.00 89.81 98 HIS A O 1
ATOM 791 N N . ASP A 1 99 ? -1.050 3.043 9.822 1.00 91.19 99 ASP A N 1
ATOM 792 C CA . ASP A 1 99 ? -0.547 2.183 8.753 1.00 91.19 99 ASP A CA 1
ATOM 793 C C . ASP A 1 99 ? 0.481 2.928 7.883 1.00 91.19 99 ASP A C 1
ATOM 795 O O . ASP A 1 99 ? 1.567 2.408 7.639 1.00 91.19 99 ASP A O 1
ATOM 799 N N . PHE A 1 100 ? 0.214 4.182 7.496 1.00 91.94 100 PHE A N 1
ATOM 800 C CA . PHE A 1 100 ? 1.137 4.943 6.641 1.00 91.94 100 PHE A CA 1
ATOM 801 C C . PHE A 1 100 ? 2.449 5.274 7.344 1.00 91.94 100 PHE A C 1
ATOM 803 O O . PHE A 1 100 ? 3.504 5.151 6.735 1.00 91.94 100 PHE A O 1
ATOM 810 N N . ARG A 1 101 ? 2.417 5.607 8.643 1.00 90.31 101 ARG A N 1
ATOM 811 C CA . ARG A 1 101 ? 3.652 5.834 9.411 1.00 90.31 101 ARG A CA 1
ATOM 812 C C . ARG A 1 101 ? 4.518 4.573 9.477 1.00 90.31 101 ARG A C 1
ATOM 814 O O . ARG A 1 101 ? 5.734 4.690 9.571 1.00 90.31 101 ARG A O 1
ATOM 821 N N . GLN A 1 102 ? 3.920 3.381 9.516 1.00 89.50 102 GLN A N 1
ATOM 822 C CA . GLN A 1 102 ? 4.681 2.128 9.493 1.00 89.50 102 GLN A CA 1
ATOM 823 C C . GLN A 1 102 ? 5.281 1.874 8.110 1.00 89.50 102 GLN A C 1
ATOM 825 O O . GLN A 1 102 ? 6.468 1.571 8.019 1.00 89.50 102 GLN A O 1
ATOM 830 N N . LEU A 1 103 ? 4.480 2.052 7.060 1.00 89.75 103 LEU A N 1
ATOM 831 C CA . LEU A 1 103 ? 4.880 1.807 5.680 1.00 89.75 103 LEU A CA 1
ATOM 832 C C . LEU A 1 103 ? 5.995 2.764 5.237 1.00 89.75 103 LEU A C 1
ATOM 834 O O . LEU A 1 103 ? 7.000 2.321 4.694 1.00 89.75 103 LEU A O 1
ATOM 838 N N . GLU A 1 104 ? 5.889 4.055 5.562 1.00 90.56 104 GLU A N 1
ATOM 839 C CA . GLU A 1 104 ? 6.879 5.081 5.195 1.00 90.56 104 GLU A CA 1
ATOM 840 C C . GLU A 1 104 ? 8.269 4.856 5.815 1.00 90.56 104 GLU A C 1
ATOM 842 O O . GLU A 1 104 ? 9.253 5.382 5.299 1.00 90.56 104 GLU A O 1
ATOM 847 N N . LYS A 1 105 ? 8.385 4.052 6.885 1.00 89.31 105 LYS A N 1
ATOM 848 C CA . LYS A 1 105 ? 9.691 3.665 7.453 1.00 89.31 105 LYS A CA 1
ATOM 849 C C . LYS A 1 105 ? 10.455 2.684 6.570 1.00 89.31 105 LYS A C 1
ATOM 851 O O . LYS A 1 105 ? 11.679 2.671 6.612 1.00 89.31 105 LYS A O 1
ATOM 856 N N . TYR A 1 106 ? 9.734 1.858 5.817 1.00 88.31 106 TYR A N 1
ATOM 857 C CA . TYR A 1 106 ? 10.276 0.767 5.010 1.00 88.31 106 TYR A CA 1
ATOM 858 C C . TYR A 1 106 ? 9.626 0.790 3.627 1.00 88.31 106 TYR A C 1
ATOM 860 O O . TYR A 1 106 ? 9.072 -0.211 3.183 1.00 88.31 106 TYR A O 1
ATOM 868 N N . LEU A 1 107 ? 9.624 1.973 3.002 1.00 88.50 107 LEU A N 1
ATOM 869 C CA . LEU A 1 107 ? 8.914 2.236 1.750 1.00 88.50 107 LEU A CA 1
ATOM 870 C C . LEU A 1 107 ? 9.580 1.568 0.539 1.00 88.50 107 LEU A C 1
ATOM 872 O O . LEU A 1 107 ? 8.906 1.290 -0.448 1.00 88.50 107 LEU A O 1
ATOM 876 N N . GLU A 1 108 ? 10.884 1.299 0.611 1.00 88.62 108 GLU A N 1
ATOM 877 C CA . GLU A 1 108 ? 11.601 0.603 -0.456 1.00 88.62 108 GLU A CA 1
ATOM 878 C C . GLU A 1 108 ? 10.976 -0.778 -0.733 1.00 88.62 108 GLU A C 1
ATOM 880 O O . GLU A 1 108 ? 10.621 -1.495 0.210 1.00 88.62 108 GLU A O 1
ATOM 885 N N . PRO A 1 109 ? 10.826 -1.170 -2.012 1.00 91.06 109 PRO A N 1
ATOM 886 C CA . PRO A 1 109 ? 11.344 -0.505 -3.220 1.00 91.06 109 PRO A CA 1
ATOM 887 C C . PRO A 1 109 ? 10.423 0.553 -3.869 1.00 91.06 109 PRO A C 1
ATOM 889 O O . PRO A 1 109 ? 10.740 1.035 -4.953 1.00 91.06 109 PRO A O 1
ATOM 892 N N . ILE A 1 110 ? 9.296 0.937 -3.259 1.00 92.31 110 ILE A N 1
ATOM 893 C CA . ILE A 1 110 ? 8.348 1.892 -3.862 1.00 92.31 110 ILE A CA 1
ATOM 894 C C . ILE A 1 110 ? 8.991 3.292 -3.955 1.00 92.31 110 ILE A C 1
ATOM 896 O O . ILE A 1 110 ? 9.367 3.865 -2.926 1.00 92.31 110 ILE A O 1
ATOM 900 N N . PRO A 1 111 ? 9.074 3.912 -5.149 1.00 93.81 111 PRO A N 1
ATOM 901 C CA . PRO A 1 111 ? 9.532 5.289 -5.277 1.00 93.81 111 PRO A CA 1
ATOM 902 C C . PRO A 1 111 ? 8.639 6.257 -4.494 1.00 93.81 111 PRO A C 1
ATOM 904 O O . PRO A 1 111 ? 7.411 6.172 -4.533 1.00 93.81 111 PRO A O 1
ATOM 907 N N . LYS A 1 112 ? 9.238 7.259 -3.838 1.00 92.00 112 LYS A N 1
ATOM 908 C CA . LYS A 1 112 ? 8.482 8.269 -3.069 1.00 92.00 112 LYS A CA 1
ATOM 909 C C . LYS A 1 112 ? 7.403 8.965 -3.907 1.00 92.00 112 LYS A C 1
ATOM 911 O O . LYS A 1 112 ? 6.310 9.195 -3.406 1.00 92.00 112 LYS A O 1
ATOM 916 N N . ALA A 1 113 ? 7.688 9.258 -5.177 1.00 92.25 113 ALA A N 1
ATOM 917 C CA . ALA A 1 113 ? 6.729 9.883 -6.089 1.00 92.25 113 ALA A CA 1
ATOM 918 C C . ALA A 1 113 ? 5.481 9.014 -6.327 1.00 92.25 113 ALA A C 1
ATOM 920 O O . ALA A 1 113 ? 4.371 9.537 -6.412 1.00 92.25 113 ALA A O 1
ATOM 921 N N . ASP A 1 114 ? 5.645 7.695 -6.394 1.00 94.56 114 ASP A N 1
ATOM 922 C CA . ASP A 1 114 ? 4.538 6.752 -6.559 1.00 94.56 114 ASP A CA 1
ATOM 923 C C . ASP A 1 114 ? 3.721 6.652 -5.269 1.00 94.56 114 ASP A C 1
ATOM 925 O O . ASP A 1 114 ? 2.488 6.661 -5.291 1.00 94.56 114 ASP A O 1
ATOM 929 N N . TRP A 1 115 ? 4.395 6.670 -4.117 1.00 93.25 115 TRP A N 1
ATOM 930 C CA . TRP A 1 115 ? 3.719 6.704 -2.825 1.00 93.25 115 TRP A CA 1
ATOM 931 C C . TRP A 1 115 ? 2.900 7.983 -2.602 1.00 93.25 115 TRP A C 1
ATOM 933 O O . TRP A 1 115 ? 1.770 7.919 -2.111 1.00 93.25 115 TRP A O 1
ATOM 943 N N . GLU A 1 116 ? 3.412 9.151 -2.999 1.00 91.44 116 GLU A N 1
ATOM 944 C CA . GLU A 1 116 ? 2.646 10.403 -2.935 1.00 91.44 116 GLU A CA 1
ATOM 945 C C . GLU A 1 116 ? 1.392 10.361 -3.821 1.00 91.44 116 GLU A C 1
ATOM 947 O O . GLU A 1 116 ? 0.347 10.883 -3.428 1.00 91.44 116 GLU A O 1
ATOM 952 N N . GLN A 1 117 ? 1.438 9.679 -4.969 1.00 91.44 117 GLN A N 1
ATOM 953 C CA . GLN A 1 117 ? 0.257 9.477 -5.816 1.00 91.44 117 GLN A CA 1
ATOM 954 C C . GLN A 1 117 ? -0.800 8.611 -5.117 1.00 91.44 117 GLN A C 1
ATOM 956 O O . GLN A 1 117 ? -1.977 8.986 -5.080 1.00 91.44 117 GLN A O 1
ATOM 961 N N . VAL A 1 118 ? -0.390 7.503 -4.486 1.00 91.50 118 VAL A N 1
ATOM 962 C CA . VAL A 1 118 ? -1.289 6.649 -3.684 1.00 91.50 118 VAL A CA 1
ATOM 963 C C . VAL A 1 118 ? -1.949 7.462 -2.566 1.00 91.50 118 VAL A C 1
ATOM 965 O O . VAL A 1 118 ? -3.172 7.412 -2.391 1.00 91.50 118 VAL A O 1
ATOM 968 N N . LYS A 1 119 ? -1.169 8.278 -1.846 1.00 89.19 119 LYS A N 1
ATOM 969 C CA . LYS A 1 119 ? -1.696 9.177 -0.808 1.00 89.19 119 LYS A CA 1
ATOM 970 C C . LYS A 1 119 ? -2.649 10.223 -1.380 1.00 89.19 119 LYS A C 1
ATOM 972 O O . LYS A 1 119 ? -3.714 10.432 -0.803 1.00 89.19 119 LYS A O 1
ATOM 977 N N . GLY A 1 120 ? -2.342 10.830 -2.524 1.00 83.62 120 GLY A N 1
ATOM 978 C CA . GLY A 1 120 ? -3.206 11.816 -3.181 1.00 83.62 120 GLY A CA 1
ATOM 979 C C . GLY A 1 120 ? -4.616 11.287 -3.478 1.00 83.62 120 GLY A C 1
ATOM 980 O O . GLY A 1 120 ? -5.608 12.001 -3.308 1.00 83.62 120 GLY A O 1
ATOM 981 N N . VAL A 1 121 ? -4.742 10.004 -3.830 1.00 76.50 121 VAL A N 1
ATOM 982 C CA . VAL A 1 121 ? -6.047 9.353 -4.043 1.00 76.50 121 VAL A CA 1
ATOM 983 C C . VAL A 1 121 ? -6.839 9.208 -2.733 1.00 76.50 121 VAL A C 1
ATOM 985 O O . VAL A 1 121 ? -8.068 9.336 -2.742 1.00 76.50 121 VAL A O 1
ATOM 988 N N . LEU A 1 122 ? -6.153 8.986 -1.610 1.00 70.62 122 LEU A N 1
ATOM 989 C CA . LEU A 1 122 ? -6.733 8.750 -0.280 1.00 70.62 122 LEU A CA 1
ATOM 990 C C . LEU A 1 122 ? -7.064 10.047 0.476 1.00 70.62 122 LEU A C 1
ATOM 992 O O . LEU A 1 122 ? -8.061 10.109 1.200 1.00 70.62 122 LEU A O 1
ATOM 996 N N . LEU A 1 123 ? -6.265 11.096 0.277 1.00 62.09 123 LEU A N 1
ATOM 997 C CA . LEU A 1 123 ? -6.333 12.361 1.014 1.00 62.09 123 LEU A CA 1
ATOM 998 C C . LEU A 1 123 ? -7.494 13.279 0.607 1.00 62.09 123 LEU A C 1
ATOM 1000 O O . LEU A 1 123 ? -7.756 14.256 1.301 1.00 62.09 123 LEU A O 1
ATOM 1004 N N . ARG A 1 124 ? -8.295 12.928 -0.409 1.00 53.75 124 ARG A N 1
ATOM 1005 C CA . ARG A 1 124 ? -9.534 13.664 -0.741 1.00 53.75 124 ARG A CA 1
ATOM 1006 C C . ARG A 1 124 ? -10.604 13.658 0.365 1.00 53.75 124 ARG A C 1
ATOM 1008 O O . ARG A 1 124 ? -11.608 14.338 0.213 1.00 53.75 124 ARG A O 1
ATOM 1015 N N . HIS A 1 125 ? -10.429 12.889 1.444 1.00 47.69 125 HIS A N 1
ATOM 1016 C CA . HIS A 1 125 ? -11.366 12.822 2.580 1.00 47.69 125 HIS A CA 1
ATOM 1017 C C . HIS A 1 125 ? -10.685 12.890 3.961 1.00 47.69 125 HIS A C 1
ATOM 1019 O O . HIS A 1 125 ? -11.352 12.720 4.983 1.00 47.69 125 HIS A O 1
ATOM 1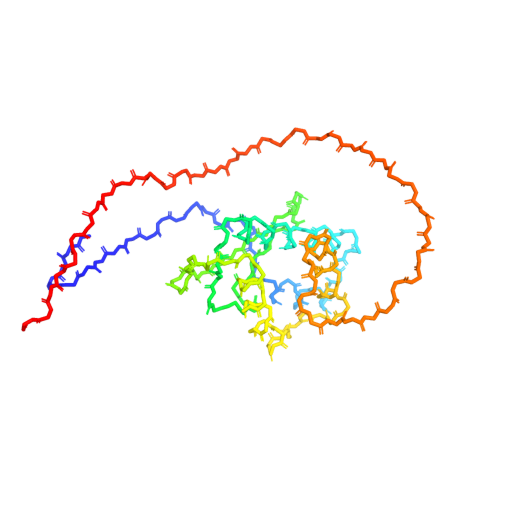025 N N . VAL A 1 126 ? -9.370 13.120 4.028 1.00 44.09 126 VAL A N 1
ATOM 1026 C CA . VAL A 1 126 ? -8.648 13.211 5.306 1.00 44.09 126 VAL A CA 1
ATOM 1027 C C . VAL A 1 126 ? -8.392 14.681 5.594 1.00 44.09 126 VAL A C 1
ATOM 1029 O O . VAL A 1 126 ? -7.381 15.243 5.186 1.00 44.09 126 VAL A O 1
ATOM 1032 N N . ILE A 1 127 ? -9.331 15.317 6.294 1.00 37.62 127 ILE A N 1
ATOM 1033 C CA . ILE A 1 127 ? -9.080 16.617 6.915 1.00 37.62 127 ILE A CA 1
ATOM 1034 C C . ILE A 1 127 ? -7.893 16.430 7.863 1.00 37.62 127 ILE A C 1
ATOM 1036 O O . ILE A 1 127 ? -7.956 15.666 8.830 1.00 37.62 127 ILE A O 1
ATOM 1040 N N . VAL A 1 128 ? -6.796 17.103 7.529 1.00 38.94 128 VAL A N 1
ATOM 1041 C CA . VAL A 1 128 ? -5.560 17.168 8.301 1.00 38.94 128 VAL A CA 1
ATOM 1042 C C . VAL A 1 128 ? -5.889 17.728 9.684 1.00 38.94 128 VAL A C 1
ATOM 1044 O O . VAL A 1 128 ? -6.079 18.930 9.856 1.00 38.94 128 VAL A O 1
ATOM 1047 N N . VAL A 1 129 ? -5.943 16.868 10.700 1.00 37.09 129 VAL A N 1
ATOM 1048 C CA . VAL A 1 129 ? -5.857 17.325 12.089 1.00 37.09 129 VAL A CA 1
ATOM 1049 C C . VAL A 1 129 ? -4.396 17.706 12.321 1.00 37.09 129 VAL A C 1
ATOM 1051 O O . VAL A 1 129 ? -3.585 16.841 12.640 1.00 37.09 129 VAL A O 1
ATOM 1054 N N . GLY A 1 130 ? -4.048 18.981 12.112 1.00 35.59 130 GLY A N 1
ATOM 1055 C CA . GLY A 1 130 ? -2.777 19.515 12.618 1.00 35.59 130 GLY A CA 1
ATOM 1056 C C . GLY A 1 130 ? -1.957 20.463 11.744 1.00 35.59 130 GLY A C 1
ATOM 1057 O O . GLY A 1 130 ? -0.777 20.622 12.035 1.00 35.59 130 GLY A O 1
ATOM 1058 N N . GLN A 1 131 ? -2.509 21.132 10.728 1.00 31.22 131 GLN A N 1
ATOM 1059 C CA . GLN A 1 131 ? -1.824 22.305 10.171 1.00 31.22 131 GLN A CA 1
ATOM 1060 C C . GLN A 1 131 ? -2.820 23.382 9.740 1.00 31.22 131 GLN A C 1
ATOM 1062 O O . GLN A 1 131 ? -3.458 23.288 8.696 1.00 31.22 131 GLN A O 1
ATOM 1067 N N . ILE A 1 132 ? -2.929 24.440 10.548 1.00 36.34 132 ILE A N 1
ATOM 1068 C CA . ILE A 1 132 ? -3.474 25.722 10.100 1.00 36.34 132 ILE A CA 1
ATOM 1069 C C . ILE A 1 132 ? -2.444 26.291 9.121 1.00 36.34 132 ILE A C 1
ATOM 1071 O O . ILE A 1 132 ? -1.468 26.924 9.518 1.00 36.34 132 ILE A O 1
ATOM 1075 N N . ARG A 1 133 ? -2.623 26.034 7.828 1.00 34.41 133 ARG A N 1
ATOM 1076 C CA . ARG A 1 133 ? -2.044 26.871 6.778 1.00 34.41 133 ARG A CA 1
ATOM 1077 C C . ARG A 1 133 ? -3.2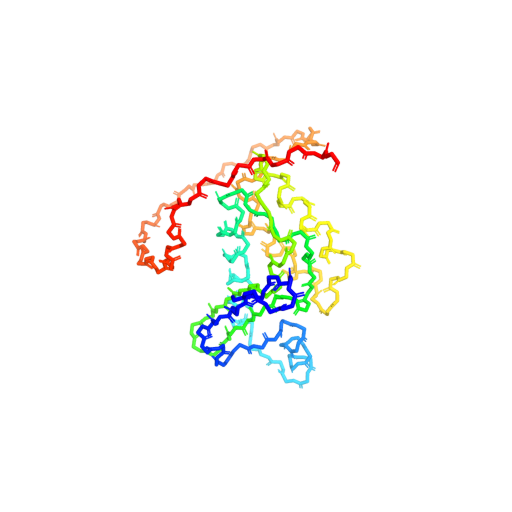10 27.513 6.042 1.00 34.41 133 ARG A C 1
ATOM 1079 O O . ARG A 1 133 ? -4.100 26.810 5.576 1.00 34.41 133 ARG A O 1
ATOM 1086 N N . ARG A 1 134 ? -3.224 28.852 6.032 1.00 30.50 134 ARG A N 1
ATOM 1087 C CA . ARG A 1 134 ? -4.181 29.693 5.297 1.00 30.50 134 ARG A CA 1
ATOM 1088 C C . ARG A 1 134 ? -4.426 29.093 3.910 1.00 30.50 134 ARG A C 1
ATOM 1090 O O . ARG A 1 134 ? -3.500 29.015 3.108 1.00 30.50 134 ARG A O 1
ATOM 1097 N N . ILE A 1 135 ? -5.663 28.685 3.651 1.00 33.66 135 ILE A N 1
ATOM 1098 C CA . ILE A 1 135 ? -6.135 28.321 2.318 1.00 33.66 135 ILE A CA 1
ATOM 1099 C C . ILE A 1 135 ? -6.410 29.629 1.576 1.00 33.66 135 ILE A C 1
ATOM 1101 O O . ILE A 1 135 ? -7.318 30.371 1.947 1.00 33.66 135 ILE A O 1
ATOM 1105 N N . SER A 1 136 ? -5.629 29.905 0.534 1.00 28.05 136 SER A N 1
ATOM 1106 C CA . SER A 1 136 ? -6.090 30.754 -0.563 1.00 28.05 136 SER A CA 1
ATOM 1107 C C . SER A 1 136 ? -6.990 29.891 -1.442 1.00 2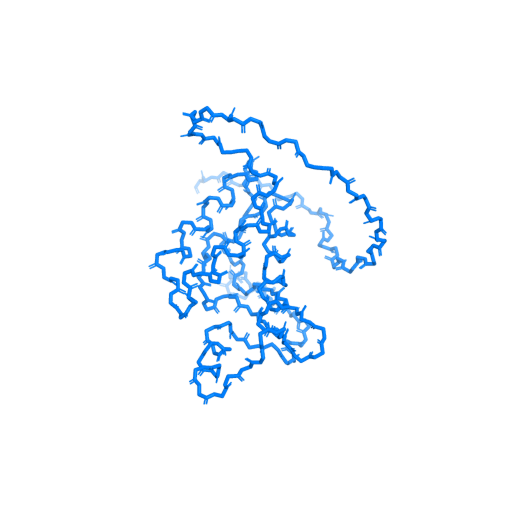8.05 136 SER A C 1
ATOM 1109 O O . SER A 1 136 ? -6.555 28.871 -1.974 1.00 28.05 136 SER A O 1
ATOM 1111 N N . VAL A 1 137 ? -8.263 30.267 -1.530 1.00 29.36 137 VAL A N 1
ATOM 1112 C CA . VAL A 1 137 ? -9.271 29.605 -2.362 1.00 29.36 137 VAL A CA 1
ATOM 1113 C C . VAL A 1 137 ? -8.957 29.892 -3.831 1.00 29.36 137 VAL A C 1
ATOM 1115 O O . VAL A 1 137 ? -8.954 31.049 -4.239 1.00 29.36 137 VAL A O 1
ATOM 1118 N N . VAL A 1 138 ? -8.733 28.848 -4.630 1.00 31.92 138 VAL A N 1
ATOM 1119 C CA . VAL A 1 138 ? -8.830 28.921 -6.094 1.00 31.92 138 VAL A CA 1
ATOM 1120 C C . VAL A 1 138 ? -9.991 28.025 -6.512 1.00 31.92 138 VAL A C 1
ATOM 1122 O O . VAL A 1 138 ? -10.012 26.833 -6.216 1.00 31.92 138 VAL A O 1
ATOM 1125 N N . SER A 1 139 ? -10.990 28.655 -7.127 1.00 34.22 139 SER A N 1
ATOM 1126 C CA . SER A 1 139 ? -12.203 28.042 -7.667 1.00 34.22 139 SER A CA 1
ATOM 1127 C C . SER A 1 139 ? -11.875 27.115 -8.844 1.00 34.22 139 SER A C 1
ATOM 1129 O O . SER A 1 139 ? -11.083 27.481 -9.709 1.00 34.22 139 SER A O 1
ATOM 1131 N N . GLY A 1 140 ? -12.496 25.933 -8.891 1.00 29.67 140 GLY A N 1
ATOM 1132 C CA . GLY A 1 140 ? -12.363 24.979 -9.993 1.00 29.67 140 GLY A CA 1
ATOM 1133 C C . GLY A 1 140 ? -13.415 23.872 -9.919 1.00 29.67 140 GLY A C 1
ATOM 1134 O O . GLY A 1 140 ? -13.404 23.048 -9.013 1.00 29.67 140 GLY A O 1
ATOM 1135 N N . THR A 1 141 ? -14.339 23.916 -10.870 1.00 28.22 141 THR A N 1
ATOM 1136 C CA . THR A 1 141 ? -15.603 23.184 -11.058 1.00 28.22 141 THR A CA 1
ATOM 1137 C C . THR A 1 141 ? -15.591 21.655 -10.889 1.00 28.22 141 THR A C 1
ATOM 1139 O O . THR A 1 141 ? -14.784 20.948 -11.488 1.00 28.22 141 THR A O 1
ATOM 1142 N N . THR A 1 142 ? -16.592 21.158 -10.155 1.00 35.28 142 THR A N 1
ATOM 1143 C CA . THR A 1 142 ? -17.008 19.752 -10.016 1.00 35.28 142 THR A CA 1
ATOM 1144 C C . THR A 1 142 ? -17.616 19.202 -11.309 1.00 35.28 142 THR A C 1
ATOM 1146 O O . THR A 1 142 ? -18.495 19.837 -11.886 1.00 35.28 142 THR A O 1
ATOM 1149 N N . THR A 1 143 ? -17.271 17.970 -11.689 1.00 30.66 143 THR A N 1
ATOM 1150 C CA . THR A 1 143 ? -18.153 17.118 -12.502 1.00 30.66 143 THR A CA 1
ATOM 1151 C C . THR A 1 143 ? -18.328 15.759 -11.826 1.00 30.66 143 THR A C 1
ATOM 1153 O O . THR A 1 143 ? -17.373 15.102 -11.414 1.00 30.66 143 THR A O 1
ATOM 1156 N N . ASN A 1 144 ? -19.597 15.399 -11.632 1.00 36.56 144 ASN A N 1
ATOM 1157 C CA . ASN A 1 144 ? -20.051 14.116 -11.115 1.00 36.56 144 ASN A CA 1
ATOM 1158 C C . ASN A 1 144 ? -19.979 13.069 -12.227 1.00 36.56 144 ASN A C 1
ATOM 1160 O O . ASN A 1 144 ? -20.494 13.301 -13.317 1.00 36.56 144 ASN A O 1
ATOM 1164 N N . SER A 1 145 ? -19.458 11.887 -11.919 1.00 34.03 145 SER A N 1
ATOM 1165 C CA . SER A 1 145 ? -19.755 10.681 -12.690 1.00 34.03 145 SER A CA 1
ATOM 1166 C C . SER A 1 145 ? -20.115 9.561 -11.722 1.00 34.03 145 SER A C 1
ATOM 1168 O O . SER A 1 145 ? -19.260 9.003 -11.032 1.00 34.03 145 SER A O 1
ATOM 1170 N N . HIS A 1 146 ? -21.418 9.309 -11.662 1.00 29.27 146 HIS A N 1
ATOM 1171 C CA . HIS A 1 146 ? -22.062 8.145 -11.074 1.00 29.27 146 HIS A CA 1
ATOM 1172 C C . HIS A 1 146 ? -21.529 6.896 -11.789 1.00 29.27 146 HIS A C 1
ATOM 1174 O O . HIS A 1 146 ? -21.616 6.821 -13.012 1.00 29.27 146 HIS A O 1
ATOM 1180 N N . LEU A 1 147 ? -20.952 5.945 -11.057 1.00 30.89 147 LEU A N 1
ATOM 1181 C CA . LEU A 1 147 ? -20.692 4.599 -11.561 1.00 30.89 147 LEU A CA 1
ATOM 1182 C C . LEU A 1 147 ? -21.070 3.617 -10.461 1.00 30.89 147 LEU A C 1
ATOM 1184 O O . LEU A 1 147 ? -20.497 3.627 -9.370 1.00 30.89 147 LEU A O 1
ATOM 1188 N N . ASP A 1 148 ? -22.085 2.823 -10.770 1.00 26.67 148 ASP A N 1
ATOM 1189 C CA . ASP A 1 148 ? -22.612 1.752 -9.946 1.00 26.67 148 ASP A CA 1
ATOM 1190 C C . ASP A 1 148 ? -21.561 0.639 -9.829 1.00 26.67 148 ASP A C 1
ATOM 1192 O O . ASP A 1 148 ? -21.093 0.081 -10.822 1.00 26.67 148 ASP A O 1
ATOM 1196 N N . PHE A 1 149 ? -21.143 0.345 -8.596 1.00 27.64 149 PHE A N 1
ATOM 1197 C CA . PHE A 1 149 ? -20.158 -0.689 -8.289 1.00 27.64 149 PHE A CA 1
ATOM 1198 C C . PHE A 1 149 ? -20.873 -1.970 -7.857 1.00 27.64 149 PHE A C 1
ATOM 1200 O O . PHE A 1 149 ? -21.529 -1.995 -6.816 1.00 27.64 149 PHE A O 1
ATOM 1207 N N . ASN A 1 150 ? -20.678 -3.052 -8.613 1.00 23.75 150 ASN A N 1
ATOM 1208 C CA . ASN A 1 150 ? -20.950 -4.404 -8.138 1.00 23.75 150 ASN A CA 1
ATOM 1209 C C . ASN A 1 150 ? -19.917 -4.774 -7.063 1.00 23.75 150 ASN A C 1
ATOM 1211 O O . ASN A 1 150 ? -18.708 -4.795 -7.298 1.00 23.75 150 ASN A O 1
ATOM 1215 N N . ILE A 1 151 ? -20.419 -5.007 -5.853 1.00 32.53 151 ILE A N 1
ATOM 1216 C CA . ILE A 1 151 ? -19.665 -5.241 -4.624 1.00 32.53 151 ILE A CA 1
ATOM 1217 C C . ILE A 1 151 ? -19.634 -6.749 -4.367 1.00 32.53 151 ILE A C 1
ATOM 1219 O O . ILE A 1 151 ? -20.635 -7.321 -3.950 1.00 32.53 151 ILE A O 1
ATOM 1223 N N . ALA A 1 152 ? -18.475 -7.386 -4.531 1.00 24.39 152 ALA A N 1
ATOM 1224 C CA . ALA A 1 152 ? -18.194 -8.654 -3.865 1.00 24.39 152 ALA A CA 1
ATOM 1225 C C . ALA A 1 152 ? -17.515 -8.345 -2.520 1.00 24.39 152 ALA A C 1
ATOM 1227 O O . ALA A 1 152 ? -16.327 -8.016 -2.424 1.00 24.39 152 ALA A O 1
ATOM 1228 N N . PHE A 1 153 ? -18.318 -8.361 -1.461 1.00 28.42 153 PHE A N 1
ATOM 1229 C CA . PHE A 1 153 ? -17.855 -8.518 -0.089 1.00 28.42 153 PHE A CA 1
ATOM 1230 C C . PHE A 1 153 ? -18.176 -9.964 0.268 1.00 28.42 153 PHE A C 1
ATOM 1232 O O . PHE A 1 153 ? -19.339 -10.341 0.199 1.00 28.42 153 PHE A O 1
ATOM 1239 N N . CYS A 1 154 ? -17.185 -10.765 0.649 1.00 23.56 154 CYS A N 1
ATOM 1240 C CA . CYS A 1 154 ? -17.471 -11.997 1.373 1.00 23.56 154 CYS A CA 1
ATOM 1241 C C . CYS A 1 154 ? -17.900 -11.555 2.786 1.00 23.56 154 CYS A C 1
ATOM 1243 O O . CYS A 1 154 ? -17.077 -10.963 3.499 1.00 23.56 154 CYS A O 1
ATOM 1245 N N . PRO A 1 155 ? -19.182 -11.685 3.182 1.00 30.59 155 PRO A N 1
ATOM 1246 C CA . PRO A 1 155 ? -19.622 -11.219 4.483 1.00 30.59 155 PRO A CA 1
ATOM 1247 C C . PRO A 1 155 ? -19.051 -12.164 5.539 1.00 30.59 155 PRO A C 1
ATOM 1249 O O . PRO A 1 155 ? -19.435 -13.326 5.625 1.00 30.59 155 PRO A O 1
ATOM 1252 N N . ALA A 1 156 ? -18.145 -11.662 6.378 1.00 32.50 156 ALA A N 1
ATOM 1253 C CA . ALA A 1 156 ? -17.911 -12.296 7.665 1.00 32.50 156 ALA A CA 1
ATOM 1254 C C . ALA A 1 156 ? -19.219 -12.167 8.455 1.00 32.50 156 ALA A C 1
ATOM 1256 O O . ALA A 1 156 ? -19.593 -11.071 8.876 1.00 32.50 156 ALA A O 1
ATOM 1257 N N . THR A 1 157 ? -19.947 -13.273 8.575 1.00 34.81 157 THR A N 1
ATOM 1258 C CA . THR A 1 157 ? -21.188 -13.379 9.338 1.00 34.81 157 THR A CA 1
ATOM 1259 C C . THR A 1 15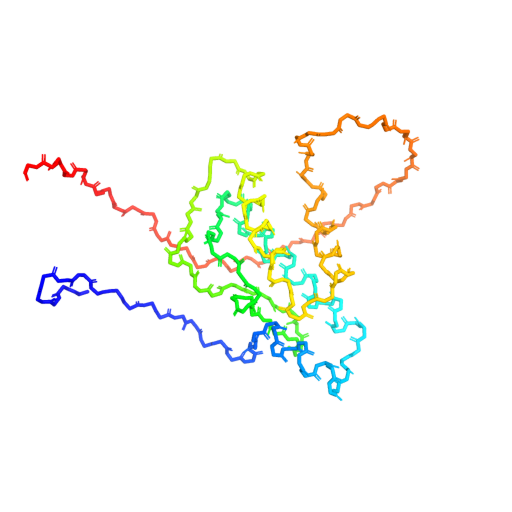7 ? -20.996 -12.821 10.742 1.00 34.81 157 THR A C 1
ATOM 1261 O O . THR A 1 157 ? -20.138 -13.262 11.508 1.00 34.81 157 THR A O 1
ATOM 1264 N N . THR A 1 158 ? -21.816 -11.826 11.063 1.00 38.53 158 THR A N 1
ATOM 1265 C CA . THR A 1 158 ? -21.996 -11.278 12.400 1.00 38.53 158 THR A CA 1
ATOM 1266 C C . THR A 1 158 ? -22.476 -12.363 13.356 1.00 38.53 158 THR A C 1
ATOM 1268 O O . THR A 1 158 ? -23.465 -13.037 13.084 1.00 38.53 158 THR A O 1
ATOM 1271 N N . GLY A 1 159 ? -21.838 -12.419 14.525 1.00 37.69 159 GLY A N 1
ATOM 1272 C CA . GLY A 1 159 ? -22.454 -12.898 15.756 1.00 37.69 159 GLY A CA 1
ATOM 1273 C C . GLY A 1 159 ? -21.972 -14.265 16.213 1.00 37.69 159 GLY A C 1
ATOM 1274 O O . GLY A 1 159 ? -22.517 -15.268 15.788 1.00 37.69 159 GLY A O 1
ATOM 1275 N N . GLN A 1 160 ? -21.039 -14.281 17.168 1.00 33.31 160 GLN A N 1
ATOM 1276 C CA . GLN A 1 160 ? -21.324 -14.817 18.501 1.00 33.31 160 GLN A CA 1
ATOM 1277 C C . GLN A 1 160 ? -20.515 -14.046 19.549 1.00 33.31 160 GLN A C 1
ATOM 1279 O O . GLN A 1 160 ? -19.338 -13.731 19.380 1.00 33.31 160 GLN A O 1
ATOM 1284 N N . ASN A 1 161 ? -21.228 -13.662 20.598 1.00 36.47 161 ASN A N 1
ATOM 1285 C CA . ASN A 1 161 ? -20.774 -12.891 21.739 1.00 36.47 161 ASN A CA 1
ATOM 1286 C C . ASN A 1 161 ? -19.926 -13.820 22.624 1.00 36.47 161 ASN A C 1
ATOM 1288 O O . ASN A 1 161 ? -20.461 -14.784 23.165 1.00 36.47 161 ASN A O 1
ATOM 1292 N N . PHE A 1 162 ? -18.620 -13.576 22.751 1.00 35.16 162 PHE A N 1
ATOM 1293 C CA . PHE A 1 162 ? -17.774 -14.345 23.669 1.00 35.16 162 PHE A CA 1
ATOM 1294 C C . PHE A 1 162 ? -17.708 -13.631 25.028 1.00 35.16 162 PHE A C 1
ATOM 1296 O O . PHE A 1 162 ? -17.345 -12.450 25.070 1.00 35.16 162 PHE A O 1
ATOM 1303 N N . PRO A 1 163 ? -18.049 -14.301 26.145 1.00 33.78 163 PRO A N 1
ATOM 1304 C CA . PRO A 1 163 ? -17.981 -13.692 27.466 1.00 33.78 163 PRO A CA 1
ATOM 1305 C C . PRO A 1 163 ? -16.527 -13.396 27.852 1.00 33.78 163 PRO A C 1
ATOM 1307 O O . PRO A 1 163 ? -15.625 -14.207 27.633 1.00 33.78 163 PRO A O 1
ATOM 1310 N N . ARG A 1 164 ? -16.298 -12.221 28.456 1.00 42.66 164 ARG A N 1
ATOM 1311 C CA . ARG A 1 164 ? -15.031 -11.903 29.128 1.00 42.66 164 ARG A CA 1
ATOM 1312 C C . ARG A 1 164 ? -14.883 -12.836 30.327 1.00 42.66 164 ARG A C 1
ATOM 1314 O O . ARG A 1 164 ? -15.643 -12.714 31.283 1.00 42.66 164 ARG A O 1
ATOM 1321 N N . LEU A 1 165 ? -13.902 -13.729 30.289 1.00 36.50 165 LEU A N 1
ATOM 1322 C CA . LEU A 1 165 ? -13.496 -14.488 31.467 1.00 36.50 165 LEU A CA 1
ATOM 1323 C C . LEU A 1 165 ? -12.493 -13.664 32.279 1.00 36.50 165 LEU A C 1
ATOM 1325 O O . LEU A 1 165 ? -11.431 -13.277 31.787 1.00 36.50 165 LEU A O 1
ATOM 1329 N N . ASN A 1 166 ? -12.904 -13.356 33.511 1.00 36.19 166 ASN A N 1
ATOM 1330 C CA . ASN A 1 166 ? -12.085 -12.763 34.559 1.00 36.19 166 ASN A CA 1
ATOM 1331 C C . ASN A 1 166 ? -10.844 -13.620 34.811 1.00 36.19 166 ASN A C 1
ATOM 1333 O O . ASN A 1 166 ? -10.922 -14.846 34.837 1.00 36.19 166 ASN A O 1
ATOM 1337 N N . LYS A 1 167 ? -9.716 -12.943 35.031 1.00 40.59 167 LYS A N 1
ATOM 1338 C CA . LYS A 1 167 ? -8.487 -13.566 35.517 1.00 40.59 167 LYS A CA 1
ATOM 1339 C C . LYS A 1 167 ? -8.692 -13.971 36.978 1.00 40.59 167 LYS A C 1
ATOM 1341 O O . LYS A 1 167 ? -8.930 -13.097 37.811 1.00 40.59 167 LYS A O 1
ATOM 1346 N N . GLY A 1 168 ? -8.609 -15.270 37.238 1.00 34.81 168 GLY A N 1
ATOM 1347 C CA . GLY A 1 168 ? -8.329 -15.886 38.531 1.00 34.81 168 GLY A CA 1
ATOM 1348 C C . GLY A 1 168 ? -7.115 -16.781 38.360 1.00 34.81 168 GLY A C 1
ATOM 1349 O O . GLY A 1 168 ? -7.004 -17.365 37.256 1.00 34.81 168 GLY A O 1
#

Radius of gyration: 19.32 Å; chains: 1; bounding box: 37×61×58 Å

Secondary structure (DSSP, 8-state):
-EETTEE-----PPP-TT-EEHHHHHHHHHHSPPPHHHHHHHHHHHHHHHHHHHHTTEE-SS--GGGEEEE-SSS-EEEE---TT-EE-SSHHHHHHHHHHHHGGG-TTS-HHHHHHHHHHHGGG---TT-----------------PPP--------------PPP-

Sequence (168 aa):
MKIEGEWRALLVTEDMAGFISIADWYAQHAVSPYSDEVRQAMLKAVALAFKKMHSINRQHGCCYVRHIYVKTEGNAEAGFLDLEKSRRALRRDKAINHDFRQLEKYLEPIPKADWEQVKGVLLRHVIVVGQIRRISVVSGTTTNSHLDFNIAFCPATTGQNFPRLNKG

Foldseek 3Di:
DQDPNDDDDDDDDDDPPQKDQVQVVVVVCVVPNDDPVLLLQQLVQQLVQLLVCLVQQKAQQQAESRQWIWHRPPRIHIYGPDSVRIDHDPHSLVRVVNNVVNHVVHVPPPDPVSVVVSVVSNCPPDDDPPDPDDDDDDDDDDDDDDDDDDDDDPDPDDDDDDDDDDDD

InterPro domains:
  IPR011009 Protein kinase-like domain superfamily [SSF56112] (9-117)